Protein AF-A0A7X1E429-F1 (afdb_monomer)

Radius of gyration: 17.41 Å; Cα contacts (8 Å, |Δi|>4): 252; chains: 1; bounding box: 43×35×46 Å

Nearest PDB structures (foldseek):
  6cbt-assembly1_A  TM=1.947E-01  e=8.892E+00  Escherichia coli K-12

Solvent-accessible surface area (backbone atoms only — not comparable to full-atom values): 10123 Å² total; per-residue (Å²): 139,89,81,90,76,52,66,95,81,67,56,90,76,88,70,64,49,67,40,92,45,46,67,46,45,34,53,52,50,47,39,58,36,29,45,46,34,61,69,69,75,37,93,47,38,64,76,36,89,92,19,56,62,18,38,28,74,75,64,36,65,66,40,41,55,57,48,50,69,46,27,92,44,73,68,58,45,40,28,55,55,61,25,89,80,53,53,101,79,61,81,69,74,68,78,52,72,68,55,53,47,43,38,45,72,73,67,64,42,69,45,58,55,26,56,53,46,55,45,60,46,39,69,86,70,73,22,51,28,39,15,46,46,69,58,16,33,56,56,32,51,77,69,38,65,103,54,91,53,54,47,27,76,58,76,56,35,80,60,86,70,32,14,21,38,51,69,79,92,62,74,66,62,112

Structure (mmCIF, N/CA/C/O backbone):
data_AF-A0A7X1E429-F1
#
_entry.id   AF-A0A7X1E429-F1
#
loop_
_atom_site.group_PDB
_atom_site.id
_atom_site.type_symbol
_atom_site.label_atom_id
_atom_site.label_alt_id
_atom_site.label_comp_id
_atom_site.label_asym_id
_atom_site.label_entity_id
_atom_site.label_seq_id
_atom_site.pdbx_PDB_ins_code
_atom_site.Cartn_x
_atom_site.Cartn_y
_atom_site.Cartn_z
_atom_site.occupancy
_atom_site.B_iso_or_equiv
_atom_site.auth_seq_id
_atom_site.auth_comp_id
_atom_site.auth_asym_id
_atom_site.auth_atom_id
_atom_site.pdbx_PDB_model_num
ATOM 1 N N . SER A 1 1 ? -13.568 9.249 -27.467 1.00 55.44 1 SER A N 1
ATOM 2 C CA . SER A 1 1 ? -14.266 8.575 -26.349 1.00 55.44 1 SER A CA 1
ATOM 3 C C . SER A 1 1 ? -14.551 9.590 -25.249 1.00 55.44 1 SER A C 1
ATOM 5 O O . SER A 1 1 ? -13.785 9.652 -24.295 1.00 55.44 1 SER A O 1
ATOM 7 N N . ARG A 1 2 ? -15.594 10.419 -25.389 1.00 59.53 2 ARG A N 1
ATOM 8 C CA . ARG A 1 2 ? -16.053 11.340 -24.329 1.00 59.53 2 ARG A CA 1
ATOM 9 C C . ARG A 1 2 ? -17.461 11.009 -23.803 1.00 59.53 2 ARG A C 1
ATOM 11 O O . ARG A 1 2 ? -17.848 11.567 -22.790 1.00 59.53 2 ARG A O 1
ATOM 18 N N . ASP A 1 3 ? -18.135 10.015 -24.392 1.00 70.44 3 ASP A N 1
ATOM 19 C CA . ASP A 1 3 ? -19.551 9.708 -24.109 1.00 70.44 3 ASP A CA 1
ATOM 20 C C . ASP A 1 3 ? -19.784 8.347 -23.429 1.00 70.44 3 ASP A C 1
ATOM 22 O O . ASP A 1 3 ? -20.901 7.843 -23.387 1.00 70.44 3 ASP A O 1
ATOM 26 N N . ARG A 1 4 ? -18.734 7.707 -22.896 1.00 75.44 4 ARG A N 1
ATOM 27 C CA . ARG A 1 4 ? -18.888 6.462 -22.124 1.00 75.44 4 ARG A CA 1
ATOM 28 C C . ARG A 1 4 ? -19.048 6.793 -20.646 1.00 75.44 4 ARG A C 1
ATOM 30 O O . ARG A 1 4 ? -18.072 6.791 -19.903 1.00 75.44 4 ARG A O 1
ATOM 37 N N . PHE A 1 5 ? -20.284 7.074 -20.254 1.00 80.31 5 PHE A N 1
ATOM 38 C CA . PHE A 1 5 ? -20.713 7.270 -18.871 1.00 80.31 5 PHE A CA 1
ATOM 39 C C . PHE A 1 5 ? -21.668 6.135 -18.481 1.00 80.31 5 PHE A C 1
ATOM 41 O O . PHE A 1 5 ? -22.526 5.748 -19.271 1.00 80.31 5 PHE A O 1
ATOM 48 N N . GLY A 1 6 ? -21.497 5.550 -17.299 1.00 85.12 6 GLY A N 1
ATOM 49 C CA . GLY A 1 6 ? -22.282 4.396 -16.863 1.00 85.12 6 GLY A CA 1
ATOM 50 C C . GLY A 1 6 ? -21.746 3.787 -15.566 1.00 85.12 6 GLY A C 1
ATOM 51 O O . GLY A 1 6 ? -20.738 4.272 -15.050 1.00 85.12 6 GLY A O 1
ATOM 52 N N . PRO A 1 7 ? -22.373 2.714 -15.048 1.00 86.44 7 PRO A N 1
ATOM 53 C CA . PRO A 1 7 ? -22.069 2.153 -13.726 1.00 86.44 7 PRO A CA 1
ATOM 54 C C . PRO A 1 7 ? -20.581 1.868 -13.486 1.00 86.44 7 PRO A C 1
ATOM 56 O O . PRO A 1 7 ? -20.081 2.133 -12.399 1.00 86.44 7 PRO A O 1
ATOM 59 N N . LEU A 1 8 ? -19.845 1.462 -14.529 1.00 84.38 8 LEU A N 1
ATOM 60 C CA . LEU A 1 8 ? -18.395 1.240 -14.473 1.00 84.38 8 LEU A CA 1
ATOM 61 C C . LEU A 1 8 ? -17.598 2.451 -13.944 1.00 84.38 8 LEU A C 1
ATOM 63 O O . LEU A 1 8 ? -16.583 2.264 -13.283 1.00 84.38 8 LEU A O 1
ATOM 67 N N . TRP A 1 9 ? -18.041 3.676 -14.239 1.00 82.75 9 TRP A N 1
ATOM 68 C CA . TRP A 1 9 ? -17.339 4.917 -13.883 1.00 82.75 9 TRP A CA 1
ATOM 69 C C . TRP A 1 9 ? -18.026 5.717 -12.773 1.00 82.75 9 TRP A C 1
ATOM 71 O O . TRP A 1 9 ? -17.453 6.685 -12.281 1.00 82.75 9 TRP A O 1
ATOM 81 N N . CYS A 1 10 ? -19.258 5.356 -12.409 1.00 87.50 10 CYS A N 1
ATOM 82 C CA . CYS A 1 10 ? -20.133 6.198 -11.586 1.00 87.50 10 CYS A CA 1
ATOM 83 C C . CYS A 1 10 ? -20.663 5.496 -10.335 1.00 87.50 10 CYS A C 1
ATOM 85 O O . CYS A 1 10 ? -21.333 6.131 -9.521 1.00 87.50 10 CYS A O 1
ATOM 87 N N . GLU A 1 11 ? -20.397 4.199 -10.170 1.00 89.50 11 GLU A N 1
ATOM 88 C CA . GLU A 1 11 ? -20.686 3.515 -8.915 1.00 89.50 11 GLU A CA 1
ATOM 89 C C . GLU A 1 11 ? -19.798 4.005 -7.764 1.00 89.50 11 GLU A C 1
ATOM 91 O O . GLU A 1 11 ? -18.799 4.709 -7.926 1.00 89.50 11 GLU A O 1
ATOM 96 N N . ARG A 1 12 ? -20.190 3.621 -6.547 1.00 89.19 12 ARG A N 1
ATOM 97 C CA . ARG A 1 12 ? -19.455 3.955 -5.328 1.00 89.19 12 ARG A CA 1
ATOM 98 C C . ARG A 1 12 ? -18.100 3.251 -5.333 1.00 89.19 12 ARG A C 1
ATOM 100 O O . ARG A 1 12 ? -18.035 2.027 -5.410 1.00 89.19 12 ARG A O 1
ATOM 107 N N . PHE A 1 13 ? -17.030 4.014 -5.147 1.00 86.38 13 PHE A N 1
ATOM 108 C CA . PHE A 1 13 ? -15.695 3.470 -4.924 1.00 86.38 13 PHE A CA 1
ATOM 109 C C . PHE A 1 13 ? -15.398 3.313 -3.427 1.00 86.38 13 PHE A C 1
ATOM 111 O O . PHE A 1 13 ? -16.043 3.915 -2.564 1.00 86.38 13 PHE A O 1
ATOM 118 N N . LYS A 1 14 ? -14.411 2.472 -3.113 1.00 85.62 14 LYS A N 1
ATOM 119 C CA . LYS A 1 14 ? -13.842 2.372 -1.767 1.00 85.62 14 LYS A CA 1
ATOM 120 C C . LYS A 1 14 ? -12.767 3.442 -1.608 1.00 85.62 14 LYS A C 1
ATOM 122 O O . LYS A 1 14 ? -11.863 3.521 -2.433 1.00 85.62 14 LYS A O 1
ATOM 127 N N . SER A 1 15 ? -12.863 4.231 -0.545 1.00 88.94 15 SER A N 1
ATOM 128 C CA . SER A 1 15 ? -11.872 5.235 -0.163 1.00 88.94 15 SER A CA 1
ATOM 129 C C . SER A 1 15 ? -11.333 4.922 1.227 1.00 88.94 15 SER A C 1
ATOM 131 O O . SER A 1 15 ? -12.116 4.627 2.130 1.00 88.94 15 SER A O 1
ATOM 133 N N . VAL A 1 16 ? -10.017 5.029 1.394 1.00 91.88 16 VAL A N 1
ATOM 134 C CA . VAL A 1 16 ? -9.337 4.897 2.686 1.00 91.88 16 VAL A CA 1
ATOM 135 C C . VAL A 1 16 ? -8.588 6.195 2.945 1.00 91.88 16 VAL A C 1
ATOM 137 O O . VAL A 1 16 ? -7.794 6.616 2.105 1.00 91.88 16 VAL A O 1
ATOM 140 N N . LEU A 1 17 ? -8.845 6.837 4.082 1.00 94.19 17 LEU A N 1
ATOM 141 C CA . LEU A 1 17 ? -8.063 7.983 4.530 1.00 94.19 17 LEU A CA 1
ATOM 142 C C . LEU A 1 17 ? -6.725 7.483 5.080 1.00 94.19 17 LEU A C 1
ATOM 144 O O . LEU A 1 17 ? -6.705 6.625 5.960 1.00 94.19 17 LEU A O 1
ATOM 148 N N . VAL A 1 18 ? -5.616 8.005 4.566 1.00 96.00 18 VAL A N 1
ATOM 149 C CA . VAL A 1 18 ? -4.264 7.602 4.970 1.00 96.00 18 VAL A CA 1
ATOM 150 C C . VAL A 1 18 ? -3.571 8.798 5.606 1.00 96.00 18 VAL A C 1
ATOM 152 O O . VAL A 1 18 ? -3.590 9.888 5.034 1.00 96.00 18 VAL A O 1
ATOM 155 N N . GLU A 1 19 ? -2.977 8.606 6.782 1.00 97.06 19 GLU A N 1
ATOM 156 C CA . GLU A 1 19 ? -2.155 9.634 7.424 1.00 97.06 19 GLU A CA 1
ATOM 157 C C . GLU A 1 19 ? -0.972 10.023 6.528 1.00 97.06 19 GLU A C 1
ATOM 159 O O . GLU A 1 19 ? -0.334 9.170 5.913 1.00 97.06 19 GLU A O 1
ATOM 164 N N . GLY A 1 20 ? -0.634 11.314 6.500 1.00 95.75 20 GLY A N 1
ATOM 165 C CA . GLY A 1 20 ? 0.523 11.836 5.764 1.00 95.75 20 GLY A CA 1
ATOM 166 C C . GLY A 1 20 ? 1.889 11.466 6.360 1.00 95.75 20 GLY A C 1
ATOM 167 O O . GLY A 1 20 ? 2.896 12.052 5.967 1.00 95.75 20 GLY A O 1
ATOM 168 N N . ASP A 1 21 ? 1.935 10.534 7.312 1.00 94.75 21 ASP A N 1
ATOM 169 C CA . ASP A 1 21 ? 3.174 10.026 7.885 1.00 94.75 21 ASP A CA 1
ATOM 170 C C . ASP A 1 21 ? 3.961 9.196 6.858 1.00 94.75 21 ASP A C 1
ATOM 172 O O . ASP A 1 21 ? 3.402 8.447 6.048 1.00 94.75 21 ASP A O 1
ATOM 176 N N . ARG A 1 22 ? 5.292 9.300 6.914 1.00 94.81 22 ARG A N 1
ATOM 177 C CA . ARG A 1 22 ? 6.196 8.642 5.964 1.00 94.81 22 ARG A CA 1
ATOM 178 C C . ARG A 1 22 ? 5.966 7.134 5.914 1.00 94.81 22 ARG A C 1
ATOM 180 O O . ARG A 1 22 ? 5.975 6.561 4.826 1.00 94.81 22 ARG A O 1
ATOM 187 N N . TRP A 1 23 ? 5.782 6.484 7.062 1.00 95.12 23 TRP A N 1
ATOM 188 C CA . TRP A 1 23 ? 5.638 5.034 7.133 1.00 95.12 23 TRP A CA 1
ATOM 189 C C . TRP A 1 23 ? 4.270 4.562 6.629 1.00 95.12 23 TRP A C 1
ATOM 191 O O . TRP A 1 23 ? 4.199 3.585 5.875 1.00 95.12 23 TRP A O 1
ATOM 201 N N . ALA A 1 24 ? 3.196 5.287 6.958 1.00 96.12 24 ALA A N 1
ATOM 202 C CA . ALA A 1 24 ? 1.859 5.028 6.419 1.00 96.12 24 ALA A CA 1
ATOM 203 C C . ALA A 1 24 ? 1.845 5.138 4.884 1.00 96.12 24 ALA A C 1
ATOM 205 O O . ALA A 1 24 ? 1.436 4.200 4.191 1.00 96.12 24 ALA A O 1
ATOM 206 N N . LEU A 1 25 ? 2.382 6.238 4.345 1.00 96.19 25 LEU A N 1
ATOM 207 C CA . LEU A 1 25 ? 2.478 6.468 2.904 1.00 96.19 25 LEU A CA 1
ATOM 208 C C . LEU A 1 25 ? 3.358 5.423 2.209 1.00 96.19 25 LEU A C 1
ATOM 210 O O . LEU A 1 25 ? 2.956 4.884 1.179 1.00 96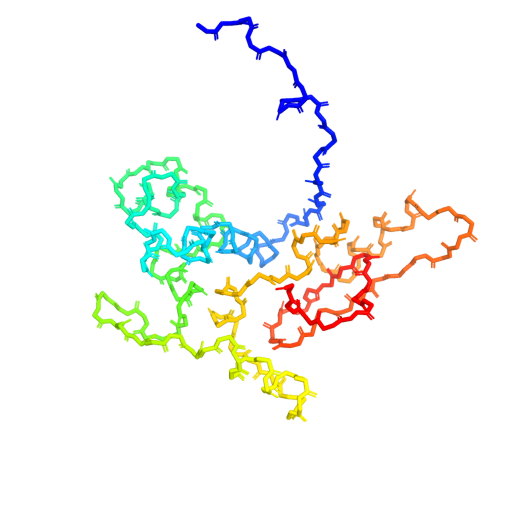.19 25 LEU A O 1
ATOM 214 N N . ARG A 1 26 ? 4.523 5.081 2.780 1.00 95.88 26 ARG A N 1
ATOM 215 C CA . ARG A 1 26 ? 5.422 4.037 2.253 1.00 95.88 26 ARG A CA 1
ATOM 216 C C . ARG A 1 26 ? 4.722 2.687 2.159 1.00 95.88 26 ARG A C 1
ATOM 218 O O . ARG A 1 26 ? 4.825 2.009 1.139 1.00 95.88 26 ARG A O 1
ATOM 225 N N . THR A 1 27 ? 3.998 2.308 3.209 1.00 95.81 27 THR A N 1
ATOM 226 C CA . THR A 1 27 ? 3.292 1.025 3.281 1.00 95.81 27 THR A CA 1
ATOM 227 C C . THR A 1 27 ? 2.178 0.951 2.235 1.00 95.81 27 THR A C 1
ATOM 229 O O . THR A 1 27 ? 2.048 -0.055 1.535 1.00 95.81 27 THR A O 1
ATOM 232 N N . VAL A 1 28 ? 1.395 2.024 2.083 1.00 95.88 28 VAL A N 1
ATOM 233 C CA . VAL A 1 28 ? 0.312 2.096 1.089 1.00 95.88 28 VAL A CA 1
ATOM 234 C C . VAL A 1 28 ? 0.862 2.134 -0.337 1.00 95.88 28 VAL A C 1
ATOM 236 O O . VAL A 1 28 ? 0.351 1.412 -1.192 1.00 95.88 28 VAL A O 1
ATOM 239 N N . ALA A 1 29 ? 1.919 2.908 -0.597 1.00 96.25 29 ALA A N 1
ATOM 240 C CA . ALA A 1 29 ? 2.577 2.950 -1.902 1.00 96.25 29 ALA A CA 1
ATOM 241 C C . ALA A 1 29 ? 3.085 1.558 -2.311 1.00 96.25 29 ALA A C 1
ATOM 243 O O . ALA A 1 29 ? 2.746 1.073 -3.392 1.00 96.25 29 ALA A O 1
ATOM 244 N N . ALA A 1 30 ? 3.785 0.866 -1.405 1.00 95.75 30 ALA A N 1
ATOM 245 C CA . ALA A 1 30 ? 4.279 -0.487 -1.646 1.00 95.75 30 ALA A CA 1
ATOM 246 C C . ALA A 1 30 ? 3.133 -1.480 -1.888 1.00 95.75 30 ALA A C 1
ATOM 248 O O . ALA A 1 30 ? 3.208 -2.318 -2.790 1.00 95.75 30 ALA A O 1
ATOM 249 N N . TYR A 1 31 ? 2.036 -1.363 -1.129 1.00 95.06 31 TYR A N 1
ATOM 250 C CA . TYR A 1 31 ? 0.839 -2.157 -1.379 1.00 95.06 31 TYR A CA 1
ATOM 251 C C . TYR A 1 31 ? 0.301 -1.897 -2.790 1.00 95.06 31 TYR A C 1
ATOM 253 O O . TYR A 1 31 ? 0.028 -2.856 -3.504 1.00 95.06 31 TYR A O 1
ATOM 261 N N . ILE A 1 32 ? 0.184 -0.643 -3.232 1.00 95.44 32 ILE A N 1
ATOM 262 C CA . ILE A 1 32 ? -0.330 -0.300 -4.566 1.00 95.44 32 ILE A CA 1
ATOM 263 C C . ILE A 1 32 ? 0.571 -0.847 -5.678 1.00 95.44 32 ILE A C 1
ATOM 265 O O . ILE A 1 32 ? 0.056 -1.489 -6.595 1.00 95.44 32 ILE A O 1
ATOM 269 N N . ASP A 1 33 ? 1.885 -0.649 -5.585 1.00 96.12 33 ASP A N 1
ATOM 270 C CA . ASP A 1 33 ? 2.832 -1.099 -6.613 1.00 96.12 33 ASP A CA 1
ATOM 271 C C . ASP A 1 33 ? 2.837 -2.629 -6.766 1.00 96.12 33 ASP A C 1
ATOM 273 O O . ASP A 1 33 ? 2.964 -3.147 -7.874 1.00 96.12 33 ASP A O 1
ATOM 277 N N . LEU A 1 34 ? 2.583 -3.372 -5.684 1.00 94.88 34 LEU A N 1
ATOM 278 C CA . LEU A 1 34 ? 2.473 -4.834 -5.712 1.00 94.88 34 LEU A CA 1
ATOM 279 C C . LEU A 1 34 ? 1.123 -5.361 -6.237 1.00 94.88 34 LEU A C 1
ATOM 281 O O . LEU A 1 34 ? 0.938 -6.575 -6.304 1.00 94.88 34 LEU A O 1
ATOM 285 N N . ASN A 1 35 ? 0.170 -4.506 -6.638 1.00 94.69 35 ASN A N 1
ATOM 286 C CA . ASN A 1 35 ? -1.123 -4.961 -7.178 1.00 94.69 35 ASN A CA 1
ATOM 287 C C . ASN A 1 35 ? -0.966 -5.903 -8.378 1.00 94.69 35 ASN A C 1
ATOM 289 O O . ASN A 1 35 ? -1.662 -6.914 -8.443 1.00 94.69 35 ASN A O 1
ATOM 293 N N . ALA A 1 36 ? -0.067 -5.582 -9.312 1.00 94.00 36 ALA A N 1
ATOM 294 C CA . ALA A 1 36 ? 0.124 -6.380 -10.523 1.00 94.00 36 ALA A CA 1
ATOM 295 C C . ALA A 1 36 ? 0.710 -7.766 -10.214 1.00 94.00 36 ALA A C 1
ATOM 297 O O . ALA A 1 36 ? 0.271 -8.756 -10.798 1.00 94.00 36 ALA A O 1
ATOM 298 N N . VAL A 1 37 ? 1.609 -7.839 -9.226 1.00 91.50 37 VAL A N 1
ATOM 299 C CA . VAL A 1 37 ? 2.143 -9.106 -8.706 1.00 91.50 37 VAL A CA 1
ATOM 300 C C . VAL A 1 37 ? 1.040 -9.931 -8.059 1.00 91.50 37 VAL A C 1
ATOM 302 O O . VAL A 1 37 ? 0.856 -11.100 -8.379 1.00 91.50 37 VAL A O 1
ATOM 305 N N . ARG A 1 38 ? 0.216 -9.309 -7.209 1.00 90.38 38 ARG A N 1
ATOM 306 C CA . ARG A 1 38 ? -0.921 -9.991 -6.567 1.00 90.38 38 ARG A CA 1
ATOM 307 C C . ARG A 1 38 ? -1.972 -10.492 -7.549 1.00 90.38 38 ARG A C 1
ATOM 309 O O . ARG A 1 38 ? -2.675 -11.450 -7.245 1.00 90.38 38 ARG A O 1
ATOM 316 N N . ALA A 1 39 ? -2.112 -9.823 -8.688 1.00 91.38 39 ALA A N 1
ATOM 317 C CA . ALA A 1 39 ? -3.006 -10.231 -9.761 1.00 91.38 39 ALA A CA 1
ATOM 318 C C . ALA A 1 39 ? -2.407 -11.331 -10.660 1.00 91.38 39 ALA A C 1
ATOM 320 O O . ALA A 1 39 ? -3.102 -11.797 -11.559 1.00 91.38 39 ALA A O 1
ATOM 321 N N . GLY A 1 40 ? -1.146 -11.732 -10.444 1.00 90.81 40 GLY A N 1
ATOM 322 C CA . GLY A 1 40 ? -0.444 -12.707 -11.283 1.00 90.81 40 GLY A CA 1
ATOM 323 C C . GLY A 1 40 ? -0.124 -12.191 -12.688 1.00 90.81 40 GLY A C 1
ATOM 324 O O . GLY A 1 40 ? 0.054 -12.987 -13.603 1.00 90.81 40 GLY A O 1
ATOM 325 N N . LEU A 1 41 ? -0.103 -10.867 -12.888 1.00 92.88 41 LEU A N 1
ATOM 326 C CA . LEU A 1 41 ? 0.187 -10.261 -14.193 1.00 92.88 41 LEU A CA 1
ATOM 327 C C . LEU A 1 41 ? 1.690 -10.212 -14.482 1.00 92.88 41 LEU A C 1
ATOM 329 O O . LEU A 1 41 ? 2.093 -10.281 -15.640 1.00 92.88 41 LEU A O 1
ATOM 333 N N . VAL A 1 42 ? 2.497 -10.040 -13.435 1.00 92.31 42 VAL A N 1
ATOM 334 C CA . VAL A 1 42 ? 3.961 -9.956 -13.478 1.00 92.31 42 VAL A CA 1
ATOM 335 C C . VAL A 1 42 ? 4.540 -10.540 -12.191 1.00 92.31 42 VAL A C 1
ATOM 337 O O . VAL A 1 42 ? 3.878 -10.514 -11.157 1.00 92.31 42 VAL A O 1
ATOM 340 N N . GLU A 1 43 ? 5.788 -10.997 -12.223 1.00 88.06 43 GLU A N 1
ATOM 341 C CA . GLU A 1 43 ? 6.507 -11.453 -11.020 1.00 88.06 43 GLU A CA 1
ATOM 342 C C . GLU A 1 43 ? 7.193 -10.292 -10.271 1.00 88.06 43 GLU A C 1
ATOM 344 O O . GLU A 1 43 ? 7.352 -10.318 -9.045 1.00 88.06 43 GLU A O 1
ATOM 349 N N . ASP A 1 44 ? 7.565 -9.234 -11.001 1.00 90.56 44 ASP A N 1
ATOM 350 C CA . ASP A 1 44 ? 8.190 -8.023 -10.467 1.00 90.56 44 ASP A CA 1
ATOM 351 C C . ASP A 1 44 ? 7.356 -6.782 -10.821 1.00 90.56 44 ASP A C 1
ATOM 353 O O . ASP A 1 44 ? 7.024 -6.587 -11.994 1.00 90.56 44 ASP A O 1
ATOM 357 N N . PRO A 1 45 ? 7.018 -5.895 -9.859 1.00 94.06 45 PRO A N 1
ATOM 358 C CA . PRO A 1 45 ? 6.247 -4.691 -10.152 1.00 94.06 45 PRO A CA 1
ATOM 359 C C . PRO A 1 45 ? 6.933 -3.776 -11.172 1.00 94.06 45 PRO A C 1
ATOM 361 O O . PRO A 1 45 ? 6.235 -3.036 -11.863 1.00 94.06 45 PRO A O 1
ATOM 364 N N . LYS A 1 46 ? 8.268 -3.841 -11.319 1.00 94.56 46 LYS A N 1
ATOM 365 C CA . LYS A 1 46 ? 8.995 -3.061 -12.335 1.00 94.56 46 LYS A CA 1
ATOM 366 C C . LYS A 1 46 ? 8.603 -3.433 -13.773 1.00 94.56 46 LYS A C 1
ATOM 368 O O . LYS A 1 46 ? 8.752 -2.608 -14.669 1.00 94.56 46 LYS A O 1
ATOM 373 N N . ASP A 1 47 ? 8.097 -4.649 -13.981 1.00 95.00 47 ASP A N 1
ATOM 374 C CA . ASP A 1 47 ? 7.721 -5.158 -15.301 1.00 95.00 47 ASP A CA 1
ATOM 375 C C . ASP A 1 47 ? 6.278 -4.765 -15.673 1.00 95.00 47 ASP A C 1
ATOM 377 O O . ASP A 1 47 ? 5.835 -4.969 -16.805 1.00 95.00 47 ASP A O 1
ATOM 381 N N . TYR A 1 48 ? 5.529 -4.148 -14.748 1.00 96.25 48 TYR A N 1
ATOM 382 C CA . TYR A 1 48 ? 4.188 -3.642 -15.016 1.00 96.25 48 TYR A CA 1
ATOM 383 C C . TYR A 1 48 ? 4.211 -2.169 -15.432 1.00 96.25 48 TYR A C 1
ATOM 385 O O . TYR A 1 48 ? 4.477 -1.272 -14.635 1.00 96.25 48 TYR A O 1
ATOM 393 N N . ARG A 1 49 ? 3.836 -1.899 -16.688 1.00 93.94 49 ARG A N 1
ATOM 394 C CA . ARG A 1 49 ? 3.869 -0.555 -17.299 1.00 93.94 49 ARG A CA 1
ATOM 395 C C . ARG A 1 49 ? 3.141 0.537 -16.499 1.00 93.94 49 ARG A C 1
ATOM 397 O O . ARG A 1 49 ? 3.529 1.696 -16.589 1.00 93.94 49 ARG A O 1
ATOM 404 N N . PHE A 1 50 ? 2.079 0.195 -15.769 1.00 94.81 50 PHE A N 1
ATOM 405 C CA . PHE A 1 50 ? 1.251 1.153 -15.021 1.00 94.81 50 PHE A CA 1
ATOM 406 C C . PHE A 1 50 ? 1.553 1.152 -13.512 1.00 94.81 50 PHE A C 1
ATOM 408 O O . PHE A 1 50 ? 0.657 1.369 -12.699 1.00 94.81 50 PHE A O 1
ATOM 415 N N . CYS A 1 51 ? 2.802 0.863 -13.137 1.00 95.75 51 CYS A N 1
ATOM 416 C CA . CYS A 1 51 ? 3.297 0.899 -11.762 1.00 95.75 51 CYS A CA 1
ATOM 417 C C . CYS A 1 51 ? 4.179 2.138 -11.535 1.00 95.75 51 CYS A C 1
ATOM 419 O O . CYS A 1 51 ? 5.042 2.451 -12.357 1.00 95.75 51 CYS A O 1
ATOM 421 N N . GLY A 1 52 ? 3.992 2.826 -10.402 1.00 95.50 52 GLY A N 1
ATOM 422 C CA . GLY A 1 52 ? 4.775 4.020 -10.068 1.00 95.50 52 GLY A CA 1
ATOM 423 C C . GLY A 1 52 ? 6.248 3.688 -9.834 1.00 95.50 52 GLY A C 1
ATOM 424 O O . GLY A 1 52 ? 7.135 4.407 -10.296 1.00 95.50 52 GLY A O 1
ATOM 425 N N . TYR A 1 53 ? 6.525 2.547 -9.198 1.00 96.12 53 TYR A N 1
ATOM 426 C CA . TYR A 1 53 ? 7.886 2.029 -9.070 1.00 96.12 53 TYR A CA 1
ATOM 427 C C . TYR A 1 53 ? 8.546 1.728 -10.422 1.00 96.12 53 TYR A C 1
ATOM 429 O O . TYR A 1 53 ? 9.690 2.131 -10.639 1.00 96.12 53 TYR A O 1
ATOM 437 N N . ALA A 1 54 ? 7.828 1.081 -11.349 1.00 96.50 54 ALA A N 1
ATOM 438 C CA . ALA A 1 54 ? 8.331 0.810 -12.697 1.00 96.50 54 ALA A CA 1
ATOM 439 C C . ALA A 1 54 ? 8.706 2.103 -13.437 1.00 96.50 54 ALA A C 1
ATOM 441 O O . ALA A 1 54 ? 9.794 2.206 -14.008 1.00 96.50 54 ALA A O 1
ATOM 442 N N . GLU A 1 55 ? 7.845 3.123 -13.372 1.00 97.31 55 GLU A N 1
ATOM 443 C CA . GLU A 1 55 ? 8.120 4.438 -13.957 1.00 97.31 55 GLU A CA 1
ATOM 444 C C . GLU A 1 55 ? 9.376 5.081 -13.343 1.00 97.31 55 GLU A C 1
ATOM 446 O O . GLU A 1 55 ? 10.222 5.629 -14.058 1.00 97.31 55 GLU A O 1
ATOM 451 N N . ALA A 1 56 ? 9.538 4.984 -12.020 1.00 96.56 56 ALA A N 1
ATOM 452 C CA . ALA A 1 56 ? 10.697 5.535 -11.330 1.00 96.56 56 ALA A CA 1
ATOM 453 C C . ALA A 1 56 ? 12.006 4.837 -11.741 1.00 96.56 56 ALA A C 1
ATOM 455 O O . ALA A 1 56 ? 13.011 5.515 -11.995 1.00 96.56 56 ALA A O 1
ATOM 456 N N . ILE A 1 57 ? 11.997 3.505 -11.872 1.00 95.06 57 ILE A N 1
ATOM 457 C CA . ILE A 1 57 ? 13.125 2.730 -12.414 1.00 95.06 57 ILE A CA 1
ATOM 458 C C . ILE A 1 57 ? 13.439 3.182 -13.844 1.00 95.06 57 ILE A C 1
ATOM 460 O O . ILE A 1 57 ? 14.592 3.496 -14.141 1.00 95.06 57 ILE A O 1
ATOM 464 N N . GLY A 1 58 ? 12.411 3.350 -14.679 1.00 95.00 58 GLY A N 1
ATOM 465 C CA . GLY A 1 58 ? 12.518 3.827 -16.061 1.00 95.00 58 GLY A CA 1
ATOM 466 C C . GLY A 1 58 ? 12.985 5.279 -16.238 1.00 95.00 58 GLY A C 1
ATOM 467 O O . GLY A 1 58 ? 13.120 5.735 -17.370 1.00 95.00 58 GLY A O 1
ATOM 468 N N . GLY A 1 59 ? 13.249 6.022 -15.157 1.00 95.56 59 GLY A N 1
ATOM 469 C CA . GLY A 1 59 ? 13.779 7.390 -15.231 1.00 95.56 59 GLY A CA 1
ATOM 470 C C . GLY A 1 59 ? 12.743 8.502 -15.075 1.00 95.56 59 GLY A C 1
ATOM 471 O O . GLY A 1 59 ? 13.095 9.677 -15.198 1.00 95.56 59 GLY A O 1
ATOM 472 N N . GLY A 1 60 ? 11.486 8.171 -14.768 1.00 97.19 60 GLY A N 1
ATOM 473 C CA . GLY A 1 60 ? 10.422 9.151 -14.561 1.00 97.19 60 GLY A CA 1
ATOM 474 C C . GLY A 1 60 ? 10.731 10.103 -13.405 1.00 97.19 60 GLY A C 1
ATOM 475 O O . GLY A 1 60 ? 10.819 9.697 -12.246 1.00 97.19 60 GLY A O 1
ATOM 476 N N . ARG A 1 61 ? 10.888 11.399 -13.707 1.00 96.50 61 ARG A N 1
ATOM 477 C CA . ARG A 1 61 ? 11.262 12.416 -12.706 1.00 96.50 61 ARG A CA 1
ATOM 478 C C . ARG A 1 61 ? 10.202 12.587 -11.619 1.00 96.50 61 ARG A C 1
ATOM 480 O O . ARG A 1 61 ? 10.555 12.683 -10.448 1.00 96.50 61 ARG A O 1
ATOM 487 N N . MET A 1 62 ? 8.922 12.597 -11.997 1.00 96.06 62 MET A N 1
ATOM 488 C CA . MET A 1 62 ? 7.816 12.750 -11.045 1.00 96.06 62 MET A CA 1
ATOM 489 C C . MET A 1 62 ? 7.683 11.529 -10.135 1.00 96.06 62 MET A C 1
ATOM 491 O O . MET A 1 62 ? 7.602 11.696 -8.922 1.00 96.06 62 MET A O 1
ATOM 495 N N . ALA A 1 63 ? 7.744 10.315 -10.691 1.00 95.69 63 ALA A N 1
ATOM 496 C CA . ALA A 1 63 ? 7.703 9.084 -9.906 1.00 95.69 63 ALA A CA 1
ATOM 497 C C . ALA A 1 63 ? 8.879 8.983 -8.917 1.00 95.69 63 ALA A C 1
ATOM 499 O O . ALA A 1 63 ? 8.678 8.672 -7.744 1.00 95.69 63 ALA A O 1
ATOM 500 N N . ARG A 1 64 ? 10.102 9.334 -9.347 1.00 95.81 64 ARG A N 1
ATOM 501 C CA . ARG A 1 64 ? 11.278 9.402 -8.459 1.00 95.81 64 ARG A CA 1
ATOM 502 C C . ARG A 1 64 ? 11.106 10.427 -7.340 1.00 95.81 64 ARG A C 1
ATOM 504 O O . ARG A 1 64 ? 11.413 10.119 -6.192 1.00 95.81 64 ARG A O 1
ATOM 511 N N . ALA A 1 65 ? 10.599 11.618 -7.660 1.00 94.62 65 ALA A N 1
ATOM 512 C CA . ALA A 1 65 ? 10.317 12.636 -6.653 1.00 94.62 65 ALA A CA 1
ATOM 513 C C . ALA A 1 65 ? 9.259 12.149 -5.649 1.00 94.62 65 ALA A C 1
ATOM 515 O O . ALA A 1 65 ? 9.474 12.260 -4.446 1.00 94.62 65 ALA A O 1
ATOM 516 N N . GLY A 1 66 ? 8.172 11.528 -6.117 1.00 93.62 66 GLY A N 1
ATOM 517 C CA . GLY A 1 66 ? 7.146 10.944 -5.252 1.00 93.62 66 GLY A CA 1
ATOM 518 C C . GLY A 1 66 ? 7.695 9.862 -4.320 1.00 93.62 66 GLY A C 1
ATOM 519 O O . GLY A 1 66 ? 7.479 9.926 -3.112 1.00 93.62 66 GLY A O 1
ATOM 520 N N . LEU A 1 67 ? 8.477 8.911 -4.843 1.00 94.38 67 LEU A N 1
ATOM 521 C CA . LEU A 1 67 ? 9.078 7.860 -4.016 1.00 94.38 67 LEU A CA 1
ATOM 522 C C . LEU A 1 67 ? 10.103 8.401 -3.010 1.00 94.38 67 LEU A C 1
ATOM 524 O O . LEU A 1 67 ? 10.202 7.860 -1.912 1.00 94.38 67 LEU A O 1
ATOM 528 N N . SER A 1 68 ? 10.795 9.505 -3.318 1.00 93.50 68 SER A N 1
ATOM 529 C CA . SER A 1 68 ? 11.717 10.153 -2.368 1.00 93.50 68 SER A CA 1
ATOM 530 C C . SER A 1 68 ? 11.025 10.738 -1.121 1.00 93.50 68 SER A C 1
ATOM 532 O O . SER A 1 68 ? 11.659 10.959 -0.086 1.00 93.50 68 SER A O 1
ATOM 534 N N . VAL A 1 69 ? 9.703 10.955 -1.179 1.00 92.88 69 VAL A N 1
ATOM 535 C CA . VAL A 1 69 ? 8.907 11.369 -0.010 1.00 92.88 69 VAL A CA 1
ATOM 536 C C . VAL A 1 69 ? 8.771 10.224 0.991 1.00 92.88 69 VAL A C 1
ATOM 538 O O . VAL A 1 69 ? 8.759 10.463 2.198 1.00 92.88 69 VAL A O 1
ATOM 541 N N . VAL A 1 70 ? 8.696 8.981 0.511 1.00 92.50 70 VAL A N 1
ATOM 542 C CA . VAL A 1 70 ? 8.412 7.801 1.341 1.00 92.50 70 VAL A CA 1
ATOM 543 C C . VAL A 1 70 ? 9.649 6.957 1.638 1.00 92.50 70 VAL A C 1
ATOM 545 O O . VAL A 1 70 ? 9.688 6.270 2.658 1.00 92.50 70 VAL A O 1
ATOM 548 N N . ASP A 1 71 ? 10.687 7.057 0.812 1.00 92.12 71 ASP A N 1
ATOM 549 C CA . ASP A 1 71 ? 11.937 6.319 0.966 1.00 92.12 71 ASP A CA 1
ATOM 550 C C . ASP A 1 71 ? 13.156 7.169 0.598 1.00 92.12 71 ASP A C 1
ATOM 552 O O . ASP A 1 71 ? 13.041 8.189 -0.075 1.00 92.12 71 ASP A O 1
ATOM 556 N N . LYS A 1 72 ? 14.341 6.755 1.047 1.00 86.56 72 LYS A N 1
ATOM 557 C CA . LYS A 1 72 ? 15.589 7.483 0.778 1.00 86.56 72 LYS A CA 1
ATOM 558 C C . LYS A 1 72 ? 15.986 7.385 -0.695 1.00 86.56 72 LYS A C 1
ATOM 560 O O . LYS A 1 72 ? 16.456 8.357 -1.280 1.00 86.56 72 LYS A O 1
ATOM 565 N N . ASP A 1 73 ? 15.826 6.198 -1.268 1.00 89.94 73 ASP A N 1
ATOM 566 C CA . ASP A 1 73 ? 16.185 5.883 -2.643 1.00 89.94 73 ASP A CA 1
ATOM 567 C C . ASP A 1 73 ? 15.386 4.669 -3.157 1.00 89.94 73 ASP A C 1
ATOM 569 O O . ASP A 1 73 ? 14.613 4.033 -2.433 1.00 89.94 73 ASP A O 1
ATOM 573 N N . LEU A 1 74 ? 15.563 4.345 -4.440 1.00 91.62 74 LEU A N 1
ATOM 574 C CA . LEU A 1 74 ? 14.874 3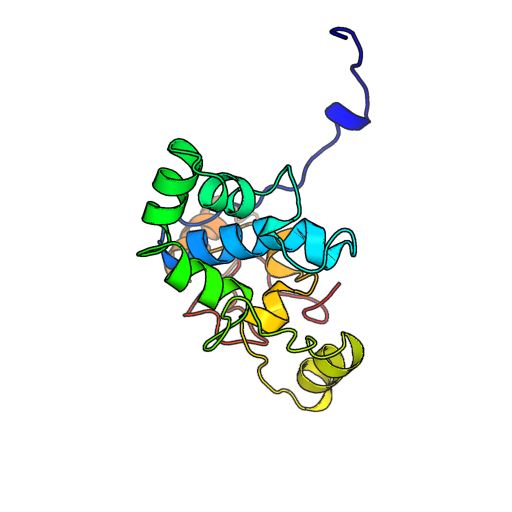.221 -5.080 1.00 91.62 74 LEU A CA 1
ATOM 575 C C . LEU A 1 74 ? 15.312 1.857 -4.528 1.00 91.62 74 LEU A C 1
ATOM 577 O O . LEU A 1 74 ? 14.540 0.902 -4.620 1.00 91.62 74 LEU A O 1
ATOM 581 N N . ALA A 1 75 ? 16.513 1.753 -3.953 1.00 89.81 75 ALA A N 1
ATOM 582 C CA . ALA A 1 75 ? 17.003 0.515 -3.357 1.00 89.81 75 ALA A CA 1
ATOM 583 C C . ALA A 1 75 ? 16.338 0.261 -1.994 1.00 89.81 75 ALA A C 1
ATOM 585 O O . ALA A 1 75 ? 15.882 -0.852 -1.736 1.00 89.81 75 ALA A O 1
ATOM 586 N N . GLY A 1 76 ? 16.192 1.291 -1.160 1.00 89.62 76 GLY A N 1
ATOM 587 C CA . GLY A 1 76 ? 15.410 1.250 0.075 1.00 89.62 76 GLY A CA 1
ATOM 588 C C . GLY A 1 76 ? 13.946 0.919 -0.201 1.00 89.62 76 GLY A C 1
ATOM 589 O O . GLY A 1 76 ? 13.370 0.036 0.444 1.00 89.62 76 GLY A O 1
ATOM 590 N N . TYR A 1 77 ? 13.371 1.518 -1.249 1.00 93.19 77 TYR A N 1
ATOM 591 C CA . TYR A 1 77 ? 11.998 1.203 -1.633 1.00 93.19 77 TYR A CA 1
ATOM 592 C C . TYR A 1 77 ? 11.859 -0.250 -2.093 1.00 93.19 77 TYR A C 1
ATOM 594 O O . TYR A 1 77 ? 10.952 -0.956 -1.648 1.00 93.19 77 TYR A O 1
ATOM 602 N N . ARG A 1 78 ? 12.819 -0.750 -2.882 1.00 91.75 78 ARG A N 1
ATOM 603 C CA . ARG A 1 78 ? 12.880 -2.158 -3.296 1.00 91.75 78 ARG A CA 1
ATOM 604 C C . ARG A 1 78 ? 12.952 -3.121 -2.108 1.00 91.75 78 ARG A C 1
ATOM 606 O O . ARG A 1 78 ? 12.285 -4.156 -2.129 1.00 91.75 78 ARG A O 1
ATOM 613 N N . GLN A 1 79 ? 13.694 -2.770 -1.059 1.00 88.81 79 GLN A N 1
ATOM 614 C CA . GLN A 1 79 ? 13.731 -3.551 0.180 1.00 88.81 79 GLN A CA 1
ATOM 615 C C . GLN A 1 79 ? 12.373 -3.579 0.895 1.00 88.81 79 GLN A C 1
ATOM 617 O O . GLN A 1 79 ? 12.050 -4.577 1.527 1.00 88.81 79 GLN A O 1
ATOM 622 N N . THR A 1 80 ? 11.533 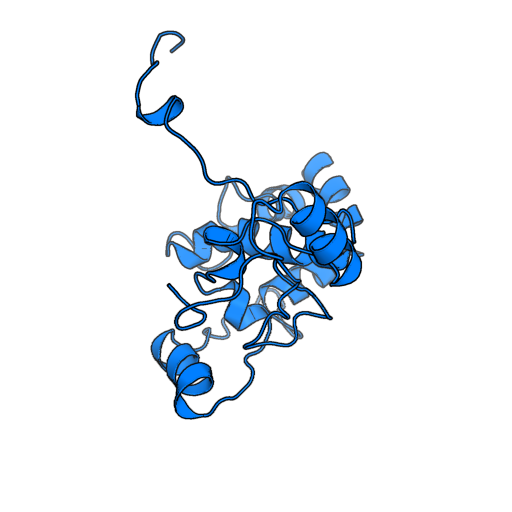-2.550 0.767 1.00 89.69 80 THR A N 1
ATOM 623 C CA . THR A 1 80 ? 10.144 -2.598 1.275 1.00 89.69 80 THR A CA 1
ATOM 624 C C . THR A 1 80 ? 9.321 -3.655 0.549 1.00 89.69 80 THR A C 1
ATOM 626 O O . THR A 1 80 ? 8.589 -4.423 1.171 1.00 89.69 80 THR A O 1
ATOM 629 N N . LEU A 1 81 ? 9.451 -3.694 -0.780 1.00 89.81 81 LEU A N 1
ATOM 630 C CA . LEU A 1 81 ? 8.661 -4.566 -1.646 1.00 89.81 81 LEU A CA 1
ATOM 631 C C . LEU A 1 81 ? 9.009 -6.049 -1.434 1.00 89.81 81 LEU A C 1
ATOM 633 O O . LEU A 1 81 ? 8.116 -6.892 -1.438 1.00 89.81 81 LEU A O 1
ATOM 637 N N . TYR A 1 82 ? 10.289 -6.370 -1.212 1.00 84.44 82 TYR A N 1
ATOM 638 C CA . TYR A 1 82 ? 10.778 -7.759 -1.203 1.00 84.44 82 TYR A CA 1
ATOM 639 C C . TYR A 1 82 ? 11.544 -8.175 0.06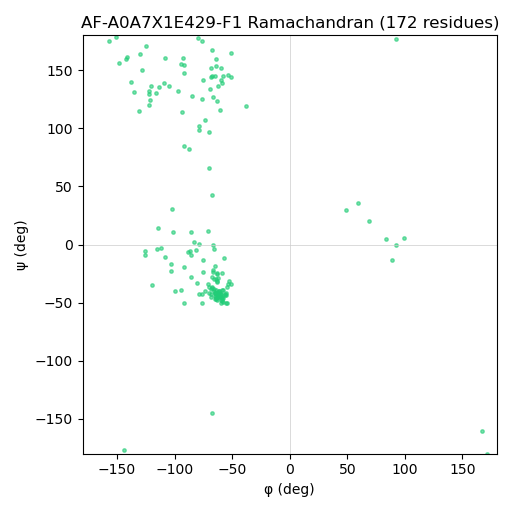0 1.00 84.44 82 TYR A C 1
ATOM 641 O O . TYR A 1 82 ? 11.753 -9.366 0.282 1.00 84.44 82 TYR A O 1
ATOM 649 N N . GLY A 1 83 ? 11.871 -7.246 0.953 1.00 82.19 83 GLY A N 1
ATOM 650 C CA . GLY A 1 83 ? 12.682 -7.482 2.148 1.00 82.19 83 GLY A CA 1
ATOM 651 C C . GLY A 1 83 ? 14.175 -7.222 1.923 1.00 82.19 83 GLY A C 1
ATOM 652 O O . GLY A 1 83 ? 14.628 -6.898 0.821 1.00 82.19 83 GLY A O 1
ATOM 653 N N . ALA A 1 84 ? 14.961 -7.360 2.994 1.00 65.12 84 ALA A N 1
ATOM 654 C CA . ALA A 1 84 ? 16.414 -7.241 2.928 1.00 65.12 84 ALA A CA 1
ATOM 655 C C . ALA A 1 84 ? 17.013 -8.328 2.012 1.00 65.12 84 ALA A C 1
ATOM 657 O O . ALA A 1 84 ? 16.624 -9.492 2.082 1.00 65.12 84 ALA A O 1
ATOM 658 N N . GLY A 1 85 ? 17.965 -7.944 1.154 1.00 56.53 85 GLY A N 1
ATOM 659 C CA . GLY A 1 85 ? 18.614 -8.850 0.195 1.00 56.53 85 GLY A CA 1
ATOM 660 C C . GLY A 1 85 ? 17.968 -8.914 -1.193 1.00 56.53 85 GLY A C 1
ATOM 661 O O . GLY A 1 85 ? 18.509 -9.583 -2.062 1.00 56.53 85 GLY A O 1
ATOM 662 N N . ALA A 1 86 ? 16.878 -8.179 -1.438 1.00 55.00 86 ALA A N 1
ATOM 663 C CA . ALA A 1 86 ? 16.201 -8.108 -2.733 1.00 55.00 86 ALA A CA 1
ATOM 664 C C . ALA A 1 86 ? 17.002 -7.350 -3.815 1.00 55.00 86 ALA A C 1
ATOM 666 O O . ALA A 1 86 ? 16.614 -6.268 -4.259 1.00 55.00 86 ALA A O 1
ATOM 667 N N . GLY A 1 87 ? 18.145 -7.902 -4.219 1.00 52.38 87 GLY A N 1
ATOM 668 C CA . GLY A 1 87 ? 18.873 -7.494 -5.418 1.00 52.38 87 GLY A CA 1
ATOM 669 C C . GLY A 1 87 ? 18.211 -8.021 -6.695 1.00 52.38 87 GLY A C 1
ATOM 670 O O . GLY A 1 87 ? 17.270 -8.810 -6.645 1.00 52.38 87 GLY A O 1
ATOM 671 N N . GLU A 1 88 ? 18.735 -7.615 -7.854 1.00 48.59 88 GLU A N 1
ATOM 672 C CA . GLU A 1 88 ? 18.209 -7.946 -9.195 1.00 48.59 88 GLU A CA 1
ATOM 673 C C . GLU A 1 88 ? 18.095 -9.450 -9.512 1.00 48.59 88 GLU A C 1
ATOM 675 O O . GLU A 1 88 ? 17.477 -9.804 -10.511 1.00 48.59 88 GLU A O 1
ATOM 680 N N . LYS A 1 89 ? 18.673 -10.328 -8.682 1.00 42.34 89 LYS A N 1
ATOM 681 C CA . LYS A 1 89 ? 18.724 -11.785 -8.889 1.00 42.34 89 LYS A CA 1
ATOM 682 C C . LYS A 1 89 ? 17.891 -12.616 -7.910 1.00 42.34 89 LYS A C 1
ATOM 684 O O . LYS A 1 89 ? 17.872 -13.835 -8.044 1.00 42.34 89 LYS A O 1
ATOM 689 N N . ASP A 1 90 ? 17.231 -12.008 -6.927 1.00 45.47 90 ASP A N 1
ATOM 690 C CA . ASP A 1 90 ? 16.541 -12.786 -5.895 1.00 45.47 90 ASP A CA 1
ATOM 691 C C . ASP A 1 90 ? 15.110 -13.145 -6.330 1.00 45.47 90 ASP A C 1
ATOM 693 O O . ASP A 1 90 ? 14.125 -12.543 -5.903 1.00 45.47 90 ASP A O 1
ATOM 697 N N . GLU A 1 91 ? 15.007 -14.211 -7.131 1.00 47.00 91 GLU A N 1
ATOM 698 C CA . GLU A 1 91 ? 13.805 -15.039 -7.331 1.00 47.00 91 GLU A CA 1
ATOM 699 C C . GLU A 1 91 ? 13.445 -15.822 -6.050 1.00 47.00 91 GLU A C 1
ATOM 701 O O . GLU A 1 91 ? 13.134 -17.017 -6.073 1.00 47.00 91 GLU A O 1
ATOM 706 N N . LYS A 1 92 ? 13.520 -15.188 -4.873 1.00 47.00 92 LYS A N 1
ATOM 707 C CA . LYS A 1 92 ? 13.060 -15.830 -3.642 1.00 47.00 92 LYS A CA 1
ATOM 708 C C . LYS A 1 92 ? 11.545 -15.914 -3.713 1.00 47.00 92 LYS A C 1
ATOM 710 O O . LYS A 1 92 ? 10.842 -14.943 -3.408 1.00 47.00 92 LYS A O 1
ATOM 715 N N . LYS A 1 93 ? 11.074 -17.089 -4.145 1.00 51.41 93 LYS A N 1
ATOM 716 C CA . LYS A 1 93 ? 9.674 -17.511 -4.110 1.00 51.41 93 LYS A CA 1
ATOM 717 C C . LYS A 1 93 ? 9.063 -16.997 -2.813 1.00 51.41 93 LYS A C 1
ATOM 719 O O . LYS A 1 93 ? 9.557 -17.298 -1.725 1.00 51.41 93 LYS A O 1
ATOM 724 N N . SER A 1 94 ? 8.042 -16.148 -2.938 1.00 56.22 94 SER A N 1
ATOM 725 C CA . SER A 1 94 ? 7.212 -15.807 -1.788 1.00 56.22 94 SER A CA 1
ATOM 726 C C . SER A 1 94 ? 6.714 -17.105 -1.175 1.00 56.22 94 SER A C 1
ATOM 728 O O . SER A 1 94 ? 6.422 -18.050 -1.913 1.00 56.22 94 SER A O 1
ATOM 730 N N . ILE A 1 95 ? 6.564 -17.136 0.147 1.00 65.94 95 ILE A N 1
ATOM 731 C CA . ILE A 1 95 ? 5.782 -18.204 0.767 1.00 65.94 95 ILE A CA 1
ATOM 732 C C . ILE A 1 95 ? 4.428 -18.301 0.058 1.00 65.94 95 ILE A C 1
ATOM 734 O O . ILE A 1 95 ? 3.886 -17.283 -0.402 1.00 65.94 95 ILE A O 1
ATOM 738 N N . SER A 1 96 ? 3.911 -19.518 -0.086 1.00 70.88 96 SER A N 1
ATOM 739 C CA . SER A 1 96 ? 2.609 -19.686 -0.719 1.00 70.88 96 SER A CA 1
ATOM 740 C C . SER A 1 96 ? 1.533 -19.021 0.141 1.00 70.88 96 SER A C 1
ATOM 742 O O . SER A 1 96 ? 1.719 -18.775 1.337 1.00 70.88 96 SER A O 1
ATOM 744 N N . ARG A 1 97 ? 0.382 -18.711 -0.458 1.00 69.06 97 ARG A N 1
ATOM 745 C CA . ARG A 1 97 ? -0.740 -18.142 0.292 1.00 69.06 97 ARG A CA 1
ATOM 746 C C . ARG A 1 97 ? -1.175 -19.078 1.420 1.00 69.06 97 ARG A C 1
ATOM 748 O O . ARG A 1 97 ? -1.497 -18.610 2.504 1.00 69.06 97 ARG A O 1
ATOM 755 N N . GLU A 1 98 ? -1.180 -20.379 1.161 1.00 76.44 98 GLU A N 1
ATOM 756 C CA . GLU A 1 98 ? -1.557 -21.423 2.114 1.00 76.44 98 GLU A CA 1
ATOM 757 C C . GLU A 1 98 ? -0.599 -21.427 3.305 1.00 76.44 98 GLU A C 1
ATOM 759 O O . GLU A 1 98 ? -1.031 -21.454 4.454 1.00 76.44 98 GLU A O 1
ATOM 764 N N . GLU A 1 99 ? 0.701 -21.308 3.041 1.00 78.44 99 GLU A N 1
ATOM 765 C CA . GLU A 1 99 ? 1.715 -21.186 4.082 1.00 78.44 99 GLU A CA 1
ATOM 766 C C . GLU A 1 99 ? 1.583 -19.875 4.870 1.00 78.44 99 GLU A C 1
ATOM 768 O O . GLU A 1 99 ? 1.677 -19.879 6.097 1.00 78.44 99 GLU A O 1
ATOM 773 N N . ALA A 1 100 ? 1.277 -18.764 4.196 1.00 78.31 100 ALA A N 1
ATOM 774 C CA . ALA A 1 100 ? 1.006 -17.493 4.858 1.00 78.31 100 ALA A CA 1
ATOM 775 C C . ALA A 1 100 ? -0.220 -17.579 5.786 1.00 78.31 100 ALA A C 1
ATOM 777 O O . ALA A 1 100 ? -0.194 -17.052 6.897 1.00 78.31 100 ALA A O 1
ATOM 778 N N . VAL A 1 101 ? -1.291 -18.250 5.350 1.00 78.00 101 VAL A N 1
ATOM 779 C CA . VAL A 1 101 ? -2.494 -18.483 6.163 1.00 78.00 101 VAL A CA 1
ATOM 780 C C . VAL A 1 101 ? -2.167 -19.368 7.364 1.00 78.00 101 VAL A C 1
ATOM 782 O O . VAL A 1 101 ? -2.506 -18.982 8.480 1.00 78.00 101 VAL A O 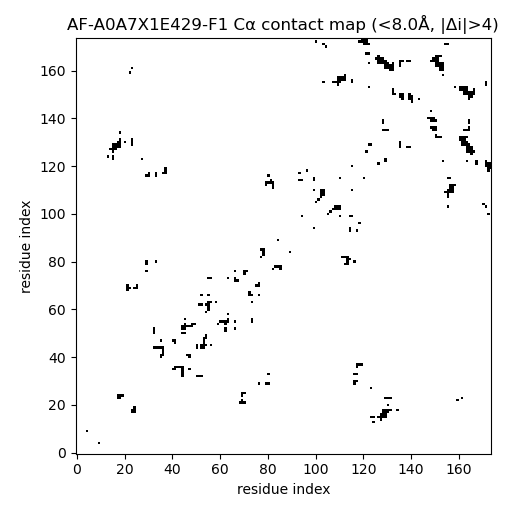1
ATOM 785 N N . ARG A 1 102 ? -1.443 -20.480 7.170 1.00 81.50 102 ARG A N 1
ATOM 786 C CA . ARG A 1 102 ? -1.023 -21.384 8.255 1.00 81.50 102 ARG A CA 1
ATOM 787 C C . ARG A 1 102 ? -0.272 -20.633 9.355 1.00 81.50 102 ARG A C 1
ATOM 789 O O . ARG A 1 102 ? -0.644 -20.707 10.524 1.00 81.50 102 ARG A O 1
ATOM 796 N N . VAL A 1 103 ? 0.736 -19.843 8.981 1.00 79.94 103 VAL A N 1
ATOM 797 C CA . VAL A 1 103 ? 1.545 -19.091 9.953 1.00 79.94 103 VAL A CA 1
ATOM 798 C C . VAL A 1 103 ? 0.695 -18.088 10.742 1.00 79.94 103 VAL A C 1
ATOM 800 O O . VAL A 1 103 ? 0.881 -17.933 11.948 1.00 79.94 103 VAL A O 1
ATOM 803 N N . LEU A 1 104 ? -0.247 -17.402 10.089 1.00 80.56 104 LEU A N 1
ATOM 804 C CA . LEU A 1 104 ? -1.065 -16.381 10.749 1.00 80.56 104 LEU A CA 1
ATOM 805 C C . LEU A 1 104 ? -2.206 -16.951 11.593 1.00 80.56 104 LEU A C 1
ATOM 807 O O . LEU A 1 104 ? -2.479 -16.426 12.673 1.00 80.56 104 LEU A O 1
ATOM 811 N N . GLU A 1 105 ? -2.905 -17.965 11.089 1.00 78.06 105 GLU A N 1
ATOM 812 C CA . GLU A 1 105 ? -4.141 -18.470 11.693 1.00 78.06 105 GLU A CA 1
ATOM 813 C C . GLU A 1 105 ? -3.886 -19.647 12.641 1.00 78.06 105 GLU A C 1
ATOM 815 O O . GLU A 1 105 ? -4.482 -19.688 13.720 1.00 78.06 105 GLU A O 1
ATOM 820 N N . GLU A 1 106 ? -2.972 -20.558 12.294 1.00 78.12 106 GLU A N 1
ATOM 821 C CA . GLU A 1 106 ? -2.679 -21.755 13.093 1.00 78.12 106 GLU A CA 1
ATOM 822 C C . GLU A 1 106 ? -1.540 -21.502 14.085 1.00 78.12 106 GLU A C 1
ATOM 824 O O . GLU A 1 106 ? -1.687 -21.734 15.286 1.00 78.12 106 GLU A O 1
ATOM 829 N N . GLU A 1 107 ? -0.417 -20.965 13.604 1.00 79.50 107 GLU A N 1
ATOM 830 C CA . GLU A 1 107 ? 0.789 -20.769 14.421 1.00 79.50 107 GLU A CA 1
ATOM 831 C C . GLU A 1 107 ? 0.764 -19.444 15.209 1.00 79.50 107 GLU A C 1
ATOM 833 O O . GLU A 1 107 ? 1.615 -19.212 16.069 1.00 79.50 107 GLU A O 1
ATOM 838 N N . LYS A 1 108 ? -0.217 -18.564 14.934 1.00 75.88 108 LYS A N 1
ATOM 839 C CA . LYS A 1 108 ? -0.336 -17.199 15.496 1.00 75.88 108 LYS A CA 1
ATOM 840 C C . LYS A 1 108 ? 0.968 -16.392 15.391 1.00 75.88 108 LYS A C 1
ATOM 842 O O . LYS A 1 108 ? 1.257 -15.535 16.231 1.00 75.88 108 LYS A O 1
ATOM 847 N N . GLY A 1 109 ? 1.760 -16.682 14.363 1.00 80.88 109 GLY A N 1
ATOM 848 C CA . GLY A 1 109 ? 3.041 -16.054 14.092 1.00 80.88 109 GLY A CA 1
ATOM 849 C C . GLY A 1 109 ? 2.900 -14.683 13.432 1.00 80.88 109 GLY A C 1
ATOM 850 O O . GLY A 1 109 ? 1.809 -14.204 13.116 1.00 80.88 109 GLY A O 1
ATOM 851 N N . LYS A 1 110 ? 4.045 -14.038 13.200 1.00 85.38 110 LYS A N 1
ATOM 852 C CA . LYS A 1 110 ? 4.149 -12.845 12.355 1.00 85.38 110 LYS A CA 1
ATOM 853 C C . LY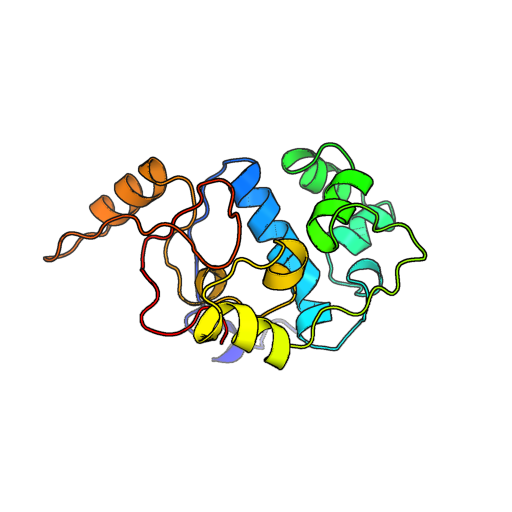S A 1 110 ? 4.867 -13.211 11.067 1.00 85.38 110 LYS A C 1
ATOM 855 O O . LYS A 1 110 ? 5.874 -13.912 11.094 1.00 85.38 110 LYS A O 1
ATOM 860 N N . LEU A 1 111 ? 4.385 -12.677 9.956 1.00 87.25 111 LEU A N 1
ATOM 861 C CA . LEU A 1 111 ? 5.048 -12.778 8.665 1.00 87.25 111 LEU A CA 1
ATOM 862 C C . LEU A 1 111 ? 5.920 -11.546 8.406 1.00 87.25 111 LEU A C 1
ATOM 864 O O . LEU A 1 111 ? 5.630 -10.473 8.939 1.00 87.25 111 LEU A O 1
ATOM 868 N N . PRO A 1 112 ? 6.961 -11.642 7.564 1.00 89.06 112 PRO A N 1
ATOM 869 C CA . PRO A 1 112 ? 7.669 -10.465 7.072 1.00 89.06 112 PRO A CA 1
ATOM 870 C C . PRO A 1 112 ? 6.726 -9.505 6.331 1.00 89.06 112 PRO A C 1
ATOM 872 O O . PRO A 1 112 ? 5.830 -9.943 5.605 1.00 89.06 112 PRO A O 1
ATOM 875 N N . LEU A 1 113 ? 6.956 -8.195 6.449 1.00 89.62 113 LEU A N 1
ATOM 876 C CA . LEU A 1 113 ? 6.116 -7.181 5.799 1.00 89.62 113 LEU A CA 1
ATOM 877 C C . LEU A 1 113 ? 6.029 -7.392 4.277 1.00 89.62 113 LEU A C 1
ATOM 879 O O . LEU A 1 113 ? 4.939 -7.368 3.710 1.00 89.62 113 LEU A O 1
ATOM 883 N N . SER A 1 114 ? 7.155 -7.691 3.623 1.00 87.88 114 SER A N 1
ATOM 884 C CA . SER A 1 114 ? 7.221 -7.944 2.174 1.00 87.88 114 SER A CA 1
ATOM 885 C C . SER A 1 114 ? 6.419 -9.167 1.721 1.00 87.88 114 SER A C 1
ATOM 887 O O . SER A 1 114 ? 6.003 -9.267 0.568 1.00 87.88 114 SER A O 1
ATOM 889 N N . VAL A 1 115 ? 6.195 -10.127 2.616 1.00 87.94 115 VAL A N 1
ATOM 890 C CA . VAL A 1 115 ? 5.328 -11.277 2.358 1.00 87.94 115 VAL A CA 1
ATOM 891 C C . VAL A 1 115 ? 3.868 -10.852 2.451 1.00 87.94 115 VAL A C 1
ATOM 893 O O . VAL A 1 115 ? 3.103 -11.080 1.519 1.00 87.94 115 VAL A O 1
ATOM 896 N N . VAL A 1 116 ? 3.493 -10.169 3.534 1.00 89.75 116 VAL A N 1
ATOM 897 C CA . VAL A 1 116 ? 2.112 -9.722 3.758 1.00 89.75 116 VAL A CA 1
ATOM 898 C C . VAL A 1 116 ? 1.645 -8.754 2.669 1.00 89.75 116 VAL A C 1
ATOM 900 O O . VAL A 1 116 ? 0.522 -8.877 2.185 1.00 89.75 116 VAL A O 1
ATOM 903 N N . LEU A 1 117 ? 2.507 -7.837 2.219 1.00 90.69 117 LEU A N 1
ATOM 904 C CA . LEU A 1 117 ? 2.195 -6.892 1.139 1.00 90.69 117 LEU A CA 1
ATOM 905 C C . LEU A 1 117 ? 2.007 -7.569 -0.232 1.00 90.69 117 LEU A C 1
ATOM 907 O O . LEU A 1 117 ? 1.330 -7.012 -1.097 1.00 90.69 117 LEU A O 1
ATOM 911 N N . ARG A 1 118 ? 2.542 -8.779 -0.437 1.00 88.06 118 ARG A N 1
ATOM 912 C CA . ARG A 1 118 ? 2.279 -9.614 -1.626 1.00 88.06 118 ARG A CA 1
ATOM 913 C C . ARG A 1 118 ? 0.986 -10.427 -1.513 1.00 88.06 118 ARG A C 1
ATOM 915 O O . ARG A 1 118 ? 0.632 -11.143 -2.441 1.00 88.06 118 ARG A O 1
ATOM 922 N N . CYS A 1 119 ? 0.231 -10.286 -0.428 1.00 87.94 119 CYS A N 1
ATOM 923 C CA . CYS A 1 119 ? -1.104 -10.858 -0.283 1.00 87.94 119 CYS A CA 1
ATOM 924 C C . CYS A 1 119 ? -2.178 -9.763 -0.328 1.00 87.94 119 CYS A C 1
ATOM 926 O O . CYS A 1 119 ? -1.914 -8.581 -0.105 1.00 87.94 119 CYS A O 1
ATOM 928 N N . ARG A 1 120 ? -3.430 -10.141 -0.616 1.00 89.12 120 ARG A N 1
ATOM 929 C CA . ARG A 1 120 ? -4.558 -9.205 -0.545 1.00 89.12 120 ARG A CA 1
ATOM 930 C C . ARG A 1 120 ? -4.974 -9.024 0.912 1.00 89.12 120 ARG A C 1
ATOM 932 O O . ARG A 1 120 ? -5.647 -9.880 1.483 1.00 89.12 120 ARG A O 1
ATOM 939 N N . VAL A 1 121 ? -4.571 -7.903 1.498 1.00 90.38 121 VAL A N 1
ATOM 940 C CA . VAL A 1 121 ? -4.752 -7.611 2.923 1.00 90.38 121 VAL A CA 1
ATOM 941 C C . VAL A 1 121 ? -5.999 -6.759 3.139 1.00 90.38 121 VAL A C 1
ATOM 943 O O . VAL A 1 121 ? -6.216 -5.742 2.471 1.00 90.38 121 VAL A O 1
ATOM 946 N N . ARG A 1 122 ? -6.830 -7.162 4.104 1.00 91.31 122 ARG A N 1
ATOM 947 C CA . ARG A 1 122 ? -8.113 -6.499 4.371 1.00 91.31 122 ARG A CA 1
ATOM 948 C C . ARG A 1 122 ? -7.978 -5.082 4.912 1.00 91.31 122 ARG A C 1
ATOM 950 O O . ARG A 1 122 ? -8.821 -4.250 4.598 1.00 91.31 122 ARG A O 1
ATOM 957 N N . TYR A 1 123 ? -6.893 -4.755 5.612 1.00 91.94 123 TYR A N 1
ATOM 958 C CA . TYR A 1 123 ? -6.660 -3.394 6.109 1.00 91.94 123 TYR A CA 1
ATOM 959 C C . TYR A 1 123 ? -6.710 -2.316 5.013 1.00 91.94 123 TYR A C 1
ATOM 961 O O . TYR A 1 123 ? -7.269 -1.251 5.246 1.00 91.94 123 TYR A O 1
ATOM 969 N N . PHE A 1 124 ? -6.216 -2.609 3.805 1.00 90.00 124 PHE A N 1
ATOM 970 C CA . PHE A 1 124 ? -6.196 -1.653 2.686 1.00 90.00 124 PHE A CA 1
ATOM 971 C C . PHE A 1 124 ? -7.465 -1.669 1.824 1.00 90.00 124 PHE A C 1
ATOM 973 O O . PHE A 1 124 ? -7.585 -0.875 0.897 1.00 90.00 124 PHE A O 1
ATOM 980 N N . THR A 1 125 ? -8.387 -2.608 2.061 1.00 84.75 125 THR A N 1
ATOM 981 C CA . THR A 1 125 ? -9.574 -2.799 1.204 1.00 84.75 125 THR A CA 1
ATOM 982 C C . THR A 1 125 ? -10.889 -2.608 1.949 1.00 84.75 125 THR A C 1
ATOM 984 O O . THR A 1 125 ? -11.839 -2.067 1.381 1.00 84.75 125 THR A O 1
ATOM 987 N N . ASP A 1 126 ? -10.926 -3.005 3.219 1.00 85.06 126 ASP A N 1
ATOM 988 C CA . ASP A 1 126 ? -12.087 -2.894 4.097 1.00 85.06 126 ASP A CA 1
ATOM 989 C C . ASP A 1 126 ? -11.954 -1.723 5.092 1.00 85.06 126 ASP A C 1
ATOM 991 O O . ASP A 1 126 ? -12.952 -1.313 5.686 1.00 85.06 126 ASP A O 1
ATOM 995 N N . GLY A 1 127 ? -10.741 -1.187 5.284 1.00 75.25 127 GLY A N 1
ATOM 996 C CA . GLY A 1 127 ? -10.464 -0.088 6.212 1.00 75.25 127 GLY A CA 1
ATOM 997 C C . GLY A 1 127 ? -11.072 1.248 5.773 1.00 75.25 127 GLY A C 1
ATOM 998 O O . GLY A 1 127 ? -11.243 1.504 4.587 1.00 75.25 127 GLY A O 1
ATOM 999 N N . MET A 1 128 ? -11.391 2.113 6.740 1.00 85.50 128 MET A N 1
ATOM 1000 C CA . MET A 1 128 ? -11.844 3.493 6.483 1.00 85.50 128 MET A CA 1
ATOM 1001 C C . MET A 1 128 ? -10.721 4.519 6.648 1.00 85.50 128 MET A C 1
ATOM 1003 O O . MET A 1 128 ? -10.625 5.464 5.873 1.00 85.50 128 MET A O 1
ATOM 1007 N N . VAL A 1 129 ? -9.879 4.320 7.663 1.00 93.81 129 VAL A N 1
ATOM 1008 C CA . VAL A 1 129 ? -8.755 5.189 8.031 1.00 93.81 129 VAL A CA 1
ATOM 1009 C C . VAL A 1 129 ? -7.566 4.293 8.371 1.00 93.81 129 VAL A C 1
ATOM 1011 O O . VAL A 1 129 ? -7.776 3.260 9.015 1.00 93.81 129 VAL A O 1
ATOM 1014 N N . LEU A 1 130 ? -6.359 4.674 7.952 1.00 95.50 130 LEU A N 1
ATOM 1015 C CA . LEU A 1 130 ? -5.090 4.000 8.223 1.00 95.50 130 LEU A CA 1
ATOM 1016 C C . LEU A 1 130 ? -4.028 5.032 8.624 1.00 95.50 130 LEU A C 1
ATOM 1018 O O . LEU A 1 130 ? -3.841 6.030 7.931 1.00 95.50 130 LEU A O 1
ATOM 1022 N N . GLY A 1 131 ? -3.318 4.783 9.720 1.00 96.69 131 GLY A N 1
ATOM 1023 C CA . GLY A 1 131 ? -2.280 5.684 10.224 1.00 96.69 131 GLY A CA 1
ATOM 1024 C C . GLY A 1 131 ? -1.852 5.330 11.643 1.00 96.69 131 GLY A C 1
ATOM 1025 O O . GLY A 1 131 ? -2.098 4.220 12.111 1.00 96.69 131 GLY A O 1
ATOM 1026 N N . SER A 1 132 ? -1.236 6.277 12.335 1.00 96.81 132 SER A N 1
ATOM 1027 C CA . SER A 1 132 ? -0.904 6.214 13.751 1.00 96.81 132 SER A CA 1
ATOM 1028 C C . SER A 1 132 ? -2.169 6.050 14.607 1.00 96.81 132 SER A C 1
ATOM 1030 O O . SER A 1 132 ? -3.252 6.495 14.208 1.00 96.81 132 SER A O 1
ATOM 1032 N N . PRO A 1 133 ? -2.080 5.431 15.800 1.00 95.94 133 PRO A N 1
ATOM 1033 C CA . PRO A 1 133 ? -3.243 5.255 16.668 1.00 95.94 133 PRO A CA 1
ATOM 1034 C C . PRO A 1 133 ? -3.944 6.576 17.002 1.00 95.94 133 PRO A C 1
ATOM 1036 O O . PRO A 1 133 ? -5.166 6.641 16.923 1.00 95.94 133 PRO A O 1
ATOM 1039 N N . SER A 1 134 ? -3.179 7.635 17.284 1.00 95.38 134 SER A N 1
ATOM 1040 C CA . SER A 1 134 ? -3.705 8.972 17.581 1.00 95.38 134 SER A CA 1
ATOM 1041 C C . SER A 1 134 ? -4.455 9.585 16.401 1.00 95.38 134 SER A C 1
ATOM 1043 O O . SER A 1 134 ? -5.562 10.085 16.581 1.00 95.38 134 SER A O 1
ATOM 1045 N N . PHE A 1 135 ? -3.895 9.499 15.189 1.00 95.69 135 PHE A N 1
ATOM 1046 C CA . PHE A 1 135 ? -4.558 10.001 13.986 1.00 95.69 135 PHE A CA 1
ATOM 1047 C C . PHE A 1 135 ? -5.847 9.232 13.707 1.00 95.69 135 PHE A C 1
ATOM 1049 O O . PHE A 1 135 ? -6.896 9.816 13.444 1.00 95.69 135 PHE A O 1
ATOM 1056 N N . VAL A 1 136 ? -5.791 7.902 13.797 1.00 94.94 136 VAL A N 1
ATOM 1057 C CA . VAL A 1 136 ? -6.965 7.060 13.570 1.00 94.94 136 VAL A CA 1
ATOM 1058 C C . VAL A 1 136 ? -8.053 7.370 14.593 1.00 94.94 136 VAL A C 1
ATOM 1060 O O . VAL A 1 136 ? -9.207 7.506 14.196 1.00 94.94 136 VAL A O 1
ATOM 1063 N N . GLU A 1 137 ? -7.714 7.499 15.879 1.00 93.38 137 GLU A N 1
ATOM 1064 C CA . GLU A 1 137 ? -8.667 7.871 16.929 1.00 93.38 137 GLU A CA 1
ATOM 1065 C C . GLU A 1 137 ? -9.331 9.214 16.644 1.00 93.38 137 GLU A C 1
ATOM 1067 O O . GLU A 1 137 ? -10.559 9.286 16.652 1.00 93.38 137 GLU A O 1
ATOM 1072 N N . GLU A 1 138 ? -8.551 10.243 16.317 1.00 93.00 138 GLU A N 1
ATOM 1073 C CA . GLU A 1 138 ? -9.075 11.564 15.973 1.00 93.00 138 GLU A CA 1
ATOM 1074 C C . GLU A 1 138 ? -10.096 11.485 14.826 1.00 93.00 138 GLU A C 1
ATOM 1076 O O . GLU A 1 138 ? -11.224 11.967 14.951 1.00 93.00 138 GLU A O 1
ATOM 1081 N N . GLN A 1 139 ? -9.736 10.811 13.731 1.00 92.56 139 GLN A N 1
ATOM 1082 C CA . GLN A 1 139 ? -10.581 10.725 12.539 1.00 92.56 139 GLN A CA 1
ATOM 1083 C C . GLN A 1 139 ? -11.846 9.890 12.771 1.00 92.56 139 GLN A C 1
ATOM 1085 O O . GLN A 1 139 ? -12.923 10.237 12.281 1.00 92.56 139 GLN A O 1
ATOM 1090 N N . VAL A 1 140 ? -11.767 8.793 13.534 1.00 89.25 140 VAL A N 1
ATOM 1091 C CA . VAL A 1 140 ? -12.959 7.969 13.786 1.00 89.25 140 VAL A CA 1
ATOM 1092 C C . VAL A 1 140 ? -13.923 8.597 14.783 1.00 89.25 140 VAL A C 1
ATOM 1094 O O . VAL A 1 140 ? -15.103 8.256 14.719 1.00 89.25 140 VAL A O 1
ATOM 1097 N N . GLN A 1 141 ? -13.469 9.492 15.673 1.00 85.62 141 GLN A N 1
ATOM 1098 C CA . GLN A 1 141 ? -14.375 10.261 16.536 1.00 85.62 141 GLN A CA 1
ATOM 1099 C C . GLN A 1 141 ? -15.169 11.302 15.743 1.00 85.62 141 GLN A C 1
ATOM 1101 O O . GLN A 1 141 ? -16.350 11.494 16.020 1.00 85.62 141 GLN A O 1
ATOM 1106 N N . GLN A 1 142 ? -14.569 11.928 14.725 1.00 78.75 142 GLN A N 1
ATOM 1107 C CA . GLN A 1 142 ? -15.272 12.893 13.866 1.00 78.75 142 GLN A CA 1
ATOM 1108 C C . GLN A 1 142 ? -16.430 12.249 13.083 1.00 78.75 142 GLN A C 1
ATOM 1110 O O . GLN A 1 142 ? -17.457 12.882 12.856 1.00 78.75 142 GLN A O 1
ATOM 1115 N N . ASP A 1 143 ? -16.287 10.970 12.723 1.00 71.81 143 ASP A N 1
ATOM 1116 C CA . ASP A 1 143 ? -17.304 10.158 12.037 1.00 71.81 143 ASP A CA 1
ATOM 1117 C C . ASP A 1 143 ? -18.052 9.200 12.997 1.00 71.81 143 ASP A C 1
ATOM 1119 O O . ASP A 1 143 ? -18.747 8.259 12.581 1.00 71.81 143 ASP A O 1
ATOM 1123 N N . ALA A 1 144 ? -17.883 9.357 14.314 1.00 63.91 144 ALA A N 1
ATOM 1124 C CA . ALA A 1 144 ? -18.562 8.512 15.286 1.00 63.91 144 ALA A CA 1
ATOM 1125 C C . ALA A 1 144 ? -20.042 8.911 15.358 1.00 63.91 144 ALA A C 1
ATOM 1127 O O . ALA A 1 144 ? -20.417 9.943 15.903 1.00 63.91 144 ALA A O 1
ATOM 1128 N N . GLY A 1 145 ? -20.909 8.056 14.808 1.00 67.62 145 GLY A N 1
ATOM 1129 C CA . GLY A 1 145 ? -22.342 8.096 15.100 1.00 67.62 145 GLY A CA 1
ATOM 1130 C C . GLY A 1 145 ? -22.629 7.700 16.560 1.00 67.62 145 GLY A C 1
ATOM 1131 O O . GLY A 1 145 ? -21.840 7.917 17.468 1.00 67.62 145 GLY A O 1
ATOM 1132 N N . LYS A 1 146 ? -23.746 7.011 16.817 1.00 60.66 146 LYS A N 1
ATOM 1133 C CA . LYS A 1 146 ? -24.173 6.640 18.188 1.00 60.66 146 LYS A CA 1
ATOM 1134 C C . LYS A 1 146 ? -23.261 5.646 18.936 1.00 60.66 146 LYS A C 1
ATOM 1136 O O . LYS A 1 146 ? -23.567 5.298 20.072 1.00 60.66 146 LYS A O 1
ATOM 1141 N N . ARG A 1 147 ? -22.205 5.116 18.310 1.00 67.38 147 ARG A N 1
ATOM 1142 C CA . ARG A 1 147 ? -21.294 4.137 18.926 1.00 67.38 147 ARG A CA 1
ATOM 1143 C C . ARG A 1 147 ? -19.864 4.670 18.911 1.00 67.38 147 ARG A C 1
ATOM 1145 O O . ARG A 1 147 ? -19.417 5.074 17.837 1.00 67.38 147 ARG A O 1
ATOM 1152 N N . PRO A 1 148 ? -19.142 4.602 20.043 1.00 68.44 148 PRO A N 1
ATOM 1153 C CA . PRO A 1 148 ? -17.747 5.004 20.088 1.00 68.44 148 PRO A CA 1
ATOM 1154 C C . PRO A 1 148 ? -16.930 4.093 19.169 1.00 68.44 148 PRO A C 1
ATOM 1156 O O . PRO A 1 148 ? -16.957 2.865 19.297 1.00 68.44 148 PRO A O 1
ATOM 1159 N N . LYS A 1 149 ? -16.229 4.705 18.216 1.00 82.31 149 LYS A N 1
ATOM 1160 C CA . LYS A 1 149 ? -15.210 4.041 17.401 1.00 82.31 149 LYS A CA 1
ATOM 1161 C C . LYS A 1 149 ? -13.853 4.222 18.086 1.00 8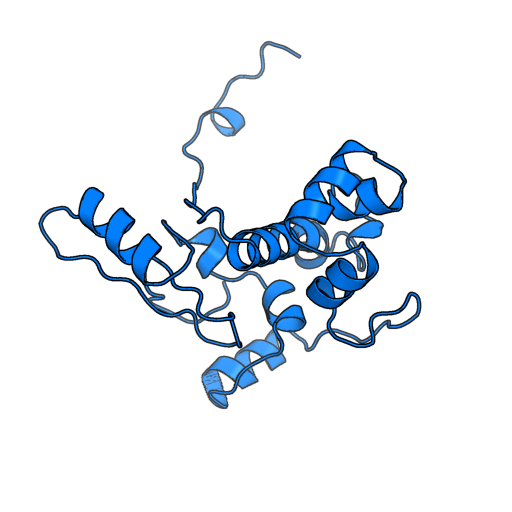2.31 149 LYS A C 1
ATOM 1163 O O . LYS A 1 149 ? -13.675 5.155 18.861 1.00 82.31 149 LYS A O 1
ATOM 1168 N N . ARG A 1 150 ? -12.909 3.316 17.840 1.00 89.00 150 ARG A N 1
ATOM 1169 C CA . ARG A 1 150 ? -11.544 3.373 18.389 1.00 89.00 150 ARG A CA 1
ATOM 1170 C C . ARG A 1 150 ? -10.542 2.900 17.348 1.00 89.00 150 ARG A C 1
ATOM 1172 O O . ARG A 1 150 ? -10.927 2.177 16.428 1.00 89.00 150 ARG A O 1
ATOM 1179 N N . ALA A 1 151 ? -9.276 3.270 17.508 1.00 92.75 151 ALA A N 1
ATOM 1180 C CA . ALA A 1 151 ? -8.218 2.698 16.693 1.00 92.75 151 ALA A CA 1
ATOM 1181 C C . ALA A 1 151 ? -8.018 1.213 17.019 1.00 92.75 151 ALA A C 1
ATOM 1183 O O . ALA A 1 151 ? -8.151 0.763 18.160 1.00 92.75 151 ALA A O 1
ATOM 1184 N N . HIS A 1 152 ? -7.690 0.442 15.989 1.00 93.81 152 HIS A N 1
ATOM 1185 C CA . HIS A 1 152 ? -7.352 -0.967 16.101 1.00 93.81 152 HIS A CA 1
ATOM 1186 C C . HIS A 1 152 ? -5.958 -1.191 15.529 1.00 93.81 152 HIS A C 1
ATOM 1188 O O . HIS A 1 152 ? -5.737 -0.941 14.347 1.00 93.81 152 HIS A O 1
ATOM 1194 N N . ALA A 1 153 ? -5.032 -1.683 16.351 1.00 93.94 153 ALA A N 1
ATOM 1195 C CA . ALA A 1 153 ? -3.689 -2.021 15.894 1.00 93.94 153 ALA A CA 1
ATOM 1196 C C . ALA A 1 153 ? -3.736 -3.075 14.775 1.00 93.94 153 ALA A C 1
ATOM 1198 O O . ALA A 1 153 ? -4.514 -4.035 14.838 1.00 93.94 153 ALA A O 1
ATOM 1199 N N . MET A 1 154 ? -2.899 -2.895 13.755 1.00 93.81 154 MET A N 1
ATOM 1200 C CA . MET A 1 154 ? -2.756 -3.876 12.686 1.00 93.81 154 MET A CA 1
ATOM 1201 C C . MET A 1 154 ? -1.939 -5.084 13.174 1.00 93.81 154 MET A C 1
ATOM 1203 O O . MET A 1 154 ? -0.968 -4.938 13.916 1.00 93.81 154 MET A O 1
ATOM 1207 N N . THR A 1 155 ? -2.322 -6.293 12.760 1.00 91.56 155 THR A N 1
ATOM 1208 C CA . THR A 1 155 ? -1.707 -7.560 13.190 1.00 91.56 155 THR A CA 1
ATOM 1209 C C . THR A 1 155 ? -1.235 -8.404 12.000 1.00 91.56 155 THR A C 1
ATOM 1211 O O . THR A 1 155 ? -1.479 -8.070 10.841 1.00 91.56 155 THR A O 1
ATOM 1214 N N . GLY A 1 156 ? -0.498 -9.483 12.281 1.00 88.19 156 GLY A N 1
ATOM 1215 C CA . GLY A 1 156 ? 0.035 -10.432 11.292 1.00 88.19 156 GLY A CA 1
ATOM 1216 C C . GLY A 1 156 ? 1.409 -10.083 10.709 1.00 88.19 156 GLY A C 1
ATOM 1217 O O . GLY A 1 156 ? 2.078 -10.944 10.148 1.00 88.19 156 GLY A O 1
ATOM 1218 N N . THR A 1 157 ? 1.895 -8.861 10.906 1.00 91.50 157 THR A N 1
ATOM 1219 C CA . THR A 1 157 ? 3.301 -8.492 10.694 1.00 91.50 157 THR A CA 1
ATOM 1220 C C . THR A 1 157 ? 3.678 -7.348 11.633 1.00 91.50 157 THR A C 1
ATOM 1222 O O . THR A 1 157 ? 2.854 -6.891 12.432 1.00 91.50 157 THR A O 1
ATOM 1225 N N . ASP A 1 158 ? 4.935 -6.923 11.588 1.00 92.06 158 ASP A N 1
ATOM 1226 C CA . ASP A 1 158 ? 5.346 -5.662 12.179 1.00 92.06 158 ASP A CA 1
ATOM 1227 C C . ASP A 1 158 ? 4.960 -4.513 11.244 1.00 92.06 158 ASP A C 1
ATOM 1229 O O . ASP A 1 158 ? 5.623 -4.227 10.248 1.00 92.06 158 ASP A O 1
ATOM 1233 N N . TRP A 1 159 ? 3.836 -3.880 11.564 1.00 93.25 159 TRP A N 1
ATOM 1234 C CA . TRP A 1 159 ? 3.315 -2.741 10.822 1.00 93.25 159 TRP A CA 1
ATOM 1235 C C . TRP A 1 159 ? 3.906 -1.408 11.281 1.00 93.25 159 TRP A C 1
ATOM 1237 O O . TRP A 1 159 ? 3.362 -0.374 10.908 1.00 93.25 159 TRP A O 1
ATOM 1247 N N . GLY A 1 160 ? 4.952 -1.387 12.114 1.00 93.12 160 GLY A N 1
ATOM 1248 C CA . GLY A 1 160 ? 5.572 -0.139 12.574 1.00 93.12 160 GLY A CA 1
ATOM 1249 C C . GLY A 1 160 ? 4.603 0.781 13.325 1.00 93.12 160 GLY A C 1
ATOM 1250 O O . GLY A 1 160 ? 4.652 1.995 13.172 1.00 93.12 160 GLY A O 1
ATOM 1251 N N . GLY A 1 161 ? 3.677 0.198 14.093 1.00 94.31 161 GLY A N 1
ATOM 1252 C CA . GLY A 1 161 ? 2.704 0.943 14.900 1.00 94.31 161 GLY A CA 1
ATOM 1253 C C . GLY A 1 161 ? 1.442 1.410 14.168 1.00 94.31 161 GLY A C 1
ATOM 1254 O O . GLY A 1 161 ? 0.622 2.084 14.786 1.00 94.31 161 GLY A O 1
ATOM 1255 N N . LEU A 1 162 ? 1.242 1.043 12.895 1.00 96.19 162 LEU A N 1
ATOM 1256 C CA . LEU A 1 162 ? 0.023 1.408 12.170 1.00 96.19 162 LEU A CA 1
ATOM 1257 C C . LEU A 1 162 ? -1.239 0.766 12.772 1.00 96.19 162 LEU A C 1
ATOM 1259 O O . LEU A 1 162 ? -1.261 -0.382 13.231 1.00 96.19 162 LEU A O 1
ATOM 1263 N N . ALA A 1 163 ? -2.319 1.531 12.709 1.00 96.06 163 ALA A N 1
ATOM 1264 C CA . ALA A 1 163 ? -3.652 1.186 13.151 1.00 96.06 163 ALA A CA 1
ATOM 1265 C C . ALA A 1 163 ? -4.684 1.494 12.059 1.00 96.06 163 ALA A C 1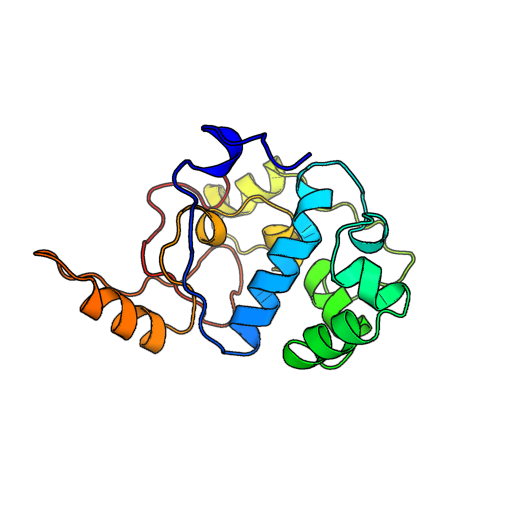
ATOM 1267 O O . ALA A 1 163 ? -4.433 2.238 11.107 1.00 96.06 163 ALA A O 1
ATOM 1268 N N . VAL A 1 164 ? -5.873 0.919 12.219 1.00 94.56 164 VAL A N 1
ATOM 1269 C CA . VAL A 1 164 ? -7.027 1.141 11.347 1.00 94.56 164 VAL A CA 1
ATOM 1270 C C . VAL A 1 164 ? -8.273 1.514 12.137 1.00 94.56 164 VAL A C 1
ATOM 1272 O O . VAL A 1 164 ? -8.470 1.078 13.272 1.00 94.56 164 VAL A O 1
ATOM 1275 N N . GLY A 1 165 ? -9.155 2.295 11.513 1.00 91.06 165 GLY A N 1
ATOM 1276 C CA . GLY A 1 165 ? -10.407 2.738 12.138 1.00 91.06 165 GLY A CA 1
ATOM 1277 C C . GLY A 1 165 ? -11.495 1.662 12.227 1.00 91.06 165 GLY A C 1
ATOM 1278 O O . GLY A 1 165 ? -12.498 1.832 12.914 1.00 91.06 165 GLY A O 1
ATOM 1279 N N . THR A 1 166 ? -11.335 0.545 11.516 1.00 86.19 166 THR A N 1
ATOM 1280 C CA . THR A 1 166 ? -12.247 -0.605 11.572 1.00 86.19 166 THR A CA 1
ATOM 1281 C C . THR A 1 166 ? -11.430 -1.869 11.771 1.00 86.19 166 THR A C 1
ATOM 1283 O O . THR A 1 166 ? -10.641 -2.242 10.907 1.00 86.19 166 THR A O 1
ATOM 1286 N N . GLY A 1 167 ? -11.612 -2.525 12.918 1.00 83.06 167 GLY A N 1
ATOM 1287 C CA . GLY A 1 167 ? -10.953 -3.794 13.204 1.00 83.06 167 GLY A CA 1
ATOM 1288 C C . GLY A 1 167 ? -11.394 -4.913 12.256 1.00 83.06 167 GLY A C 1
ATOM 1289 O O . GLY A 1 167 ? -12.514 -4.912 11.734 1.00 83.06 167 GLY A O 1
ATOM 1290 N N . LEU A 1 168 ? -10.519 -5.900 12.062 1.00 83.75 168 LEU A N 1
ATOM 1291 C CA . LEU A 1 168 ? -10.842 -7.095 11.288 1.00 83.75 168 LEU A CA 1
ATOM 1292 C C . LEU A 1 168 ? -11.869 -7.955 12.032 1.00 83.75 168 LEU A C 1
ATOM 1294 O O . LEU A 1 168 ? -11.725 -8.216 13.224 1.00 83.75 168 LEU A O 1
ATOM 1298 N N . ARG A 1 169 ? -12.900 -8.417 11.317 1.00 79.38 169 ARG A N 1
ATOM 1299 C CA . ARG A 1 169 ? -13.911 -9.353 11.852 1.00 79.38 169 ARG A CA 1
ATOM 1300 C C . ARG A 1 169 ? -13.568 -10.824 11.601 1.00 79.38 169 ARG A C 1
ATOM 1302 O O . ARG A 1 169 ? -14.150 -11.700 12.221 1.00 79.38 169 ARG A O 1
ATOM 1309 N N . THR A 1 170 ? -12.687 -11.080 10.641 1.00 79.81 170 THR A N 1
ATOM 1310 C CA . THR A 1 170 ? -12.234 -12.401 10.163 1.00 79.81 170 THR A CA 1
ATOM 1311 C C . THR A 1 170 ? -10.744 -12.288 9.795 1.00 79.81 170 THR A C 1
ATOM 1313 O O . THR A 1 170 ? -10.167 -11.227 10.031 1.00 79.81 170 THR A O 1
ATOM 1316 N N . GLY A 1 171 ? -10.111 -13.344 9.269 1.00 82.69 171 GLY A N 1
ATOM 1317 C CA . GLY A 1 171 ? -8.658 -13.405 9.021 1.00 82.69 171 GLY A CA 1
ATOM 1318 C C . GLY A 1 171 ? -8.053 -12.231 8.229 1.00 82.69 171 GLY A C 1
ATOM 1319 O O . GLY A 1 171 ? -8.752 -11.449 7.589 1.00 82.69 171 GLY A O 1
ATOM 1320 N N . LEU A 1 172 ? -6.726 -12.086 8.250 1.00 86.00 172 LEU A N 1
ATOM 1321 C CA . LEU A 1 172 ? -6.027 -10.938 7.644 1.00 86.00 172 LEU A CA 1
ATOM 1322 C C . LEU A 1 172 ? -6.181 -10.858 6.118 1.00 86.00 172 LEU A C 1
ATOM 1324 O O . LEU A 1 172 ? -6.328 -9.770 5.547 1.00 86.00 172 LEU A O 1
ATOM 1328 N N . PHE A 1 173 ? -6.136 -12.014 5.461 1.00 86.00 173 PHE A N 1
ATOM 1329 C CA . PHE A 1 173 ? -6.191 -12.123 4.009 1.00 86.00 173 PHE A CA 1
ATOM 1330 C C . PHE A 1 173 ? -7.625 -12.292 3.520 1.00 86.00 173 PHE A C 1
ATOM 1332 O O . PHE A 1 173 ? -8.457 -12.871 4.221 1.00 86.00 173 PHE A O 1
ATOM 1339 N N . ARG A 1 174 ? -7.912 -11.757 2.331 1.00 77.25 174 ARG A N 1
ATOM 1340 C CA . ARG A 1 174 ? -9.193 -11.929 1.635 1.00 77.25 174 ARG A CA 1
ATOM 1341 C C . ARG A 1 174 ? -9.184 -13.143 0.722 1.00 77.25 174 ARG A C 1
ATOM 1343 O O . ARG A 1 174 ? -8.148 -13.377 0.066 1.00 77.25 174 ARG A O 1
#

Mean predicted aligned error: 6.64 Å

Sequence (174 aa):
SRDRFGPLWCERFKSVLVEGDRWALRTVAAYIDLNAVRAGLVEDPKDYRFCGYAEAIGGGRMARAGLSVVDKDLAGYRQTLYGAGAGEKDEKKSISREEAVRVLEEEKGKLPLSVVLRCRVRYFTDGMVLGSPSFVEEQVQQDAGKRPKRAHAMTGTDWGGLAVGTGLRTGLFR

Organism: NCBI:txid388746

Secondary structure (DSSP, 8-state):
-----SHHHHSPPP--EE-S-HHHHHHHHHHHHTHHHHTTS-SSGGG-TT-HHHHHHTT-HHHHHHHHHH-SSHHHHHHHHH-TT--TT----PPPHHHHHIIIIIS-----HHHHTTS-BTHHHH-SEEE-HHHHHHHHHHT--SS----EE--SS--TT-EESS--SS-SB-

Foldseek 3Di:
DPPPDDCVVPPDDDDEAFDLDLLRLLLVLLLVLLPCLLVVNDVHSLPPPPRLLVCVVVPNPVSQVSVVSNDVGSVRSQCQQANPPPD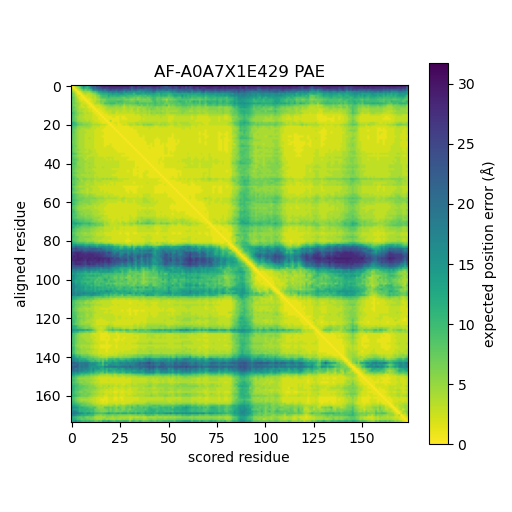PPPPPDQDDPVRLCCCCPPVVHADENNNLSNAAFCCNPVFHYKDAQVVLQVVLVVVDDPDRWGWAFDDRHPSVRMTTRDDDPDDGGD

InterPro domains:
  IPR036515 Transposase IS200-like superfamily [G3DSA:3.30.70.1290] (1-73)

pLDDT: mean 86.01, std 12.28, range [42.34, 97.31]